Protein AF-A0A5B8NRB3-F1 (afdb_monomer_lite)

Organism: NCBI:txid522448

Secondary structure (DSSP, 8-state):
--HHHHHHHHHHTTS-HHHHHHHHHHHHH-S-EEHHHHHHTTSS-TT-TTHHHHHHHHHHTT--TTT-S-SEEEEE-TTS-EEEEE-TTS-HHHHHHHHHHHTT--HHHHHHHHHHHHHHHHHHHHHHHHHHHHHH-

pLDDT: mean 79.6, std 10.53, range [50.25, 93.44]

Radius of gyration: 18.31 Å; chains: 1; bounding box: 35×54×42 Å

Foldseek 3Di:
DDPLLVVLLVLLLVDDLLLLLLLLVQQVVVDKDFPVRCPVVPNDDNPDPCPVVSLVCQQPRPPPVPRDNGQKDWDQDPVSTIIIHGDPSHHSVSSVSSNCVNVVPDPVNVVVVVVVVVVVVVVVVVVVVVVVVVVVD

Sequence (137 aa):
MTNNEKNHVHLLEQLNFRELRVLEAIASQGESVTADWLEKNQIFPYQDPTQNKLLRKLCNLLQNPADFPFLLRQRTGENGKFIYWINPVISLNSINLAISKKMGLSEEDQLTQKNSQQQLIIEKLEEVKTLVKTYLE

Structure (mmCIF, N/CA/C/O backbone):
data_AF-A0A5B8NRB3-F1
#
_entry.id   AF-A0A5B8NRB3-F1
#
loop_
_atom_site.group_PDB
_atom_site.id
_atom_site.type_symbol
_atom_site.label_atom_id
_atom_site.label_alt_id
_atom_site.label_comp_id
_atom_site.label_asym_id
_atom_site.label_entity_id
_atom_site.label_seq_id
_atom_site.pdbx_PDB_ins_code
_atom_site.Cartn_x
_atom_site.Cartn_y
_atom_site.Cartn_z
_atom_site.occupancy
_atom_site.B_iso_or_equiv
_atom_site.auth_seq_id
_atom_site.auth_comp_id
_atom_site.auth_asym_id
_atom_site.auth_atom_id
_atom_site.pdbx_PDB_model_num
ATOM 1 N N . MET A 1 1 ? -16.660 -10.695 7.326 1.00 55.53 1 MET A N 1
ATO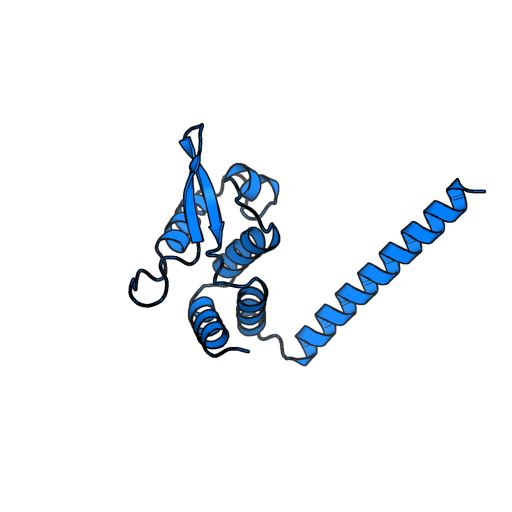M 2 C CA . MET A 1 1 ? -15.606 -11.029 6.346 1.00 55.53 1 MET A CA 1
ATOM 3 C C . MET A 1 1 ? -16.193 -11.907 5.263 1.00 55.53 1 MET A C 1
ATOM 5 O O . MET A 1 1 ? -16.698 -12.980 5.584 1.00 55.53 1 MET A O 1
ATOM 9 N N . THR A 1 2 ? -16.154 -11.460 4.013 1.00 65.50 2 THR A N 1
ATOM 10 C CA . THR A 1 2 ? -16.545 -12.293 2.862 1.00 65.50 2 THR A CA 1
ATOM 11 C C . THR A 1 2 ? -15.500 -13.397 2.615 1.00 65.50 2 THR A C 1
ATOM 13 O O . THR A 1 2 ? -14.350 -13.265 3.036 1.00 65.50 2 THR A O 1
ATOM 16 N N . ASN A 1 3 ? -15.865 -14.500 1.946 1.00 61.25 3 ASN A N 1
ATOM 17 C CA . ASN A 1 3 ? -14.899 -15.560 1.593 1.00 61.25 3 ASN A CA 1
ATOM 18 C C . ASN A 1 3 ? -13.735 -15.023 0.739 1.00 61.25 3 ASN A C 1
ATOM 20 O O . ASN A 1 3 ? -12.600 -15.463 0.906 1.00 61.25 3 ASN A O 1
ATOM 24 N N . ASN A 1 4 ? -13.994 -14.009 -0.090 1.00 63.75 4 ASN A N 1
ATOM 25 C CA . ASN A 1 4 ? -12.965 -13.332 -0.876 1.00 63.75 4 ASN A CA 1
ATOM 26 C C . ASN A 1 4 ? -11.986 -12.561 0.020 1.00 63.75 4 ASN A C 1
ATOM 28 O O . ASN A 1 4 ? -10.781 -12.731 -0.116 1.00 63.75 4 ASN A O 1
ATOM 32 N N . GLU A 1 5 ? -12.470 -11.808 1.013 1.00 64.50 5 GLU A N 1
ATOM 33 C CA . GLU A 1 5 ? -11.593 -11.118 1.974 1.00 64.50 5 GLU A CA 1
ATOM 34 C C . GLU A 1 5 ? -10.693 -12.083 2.756 1.00 64.50 5 GLU A C 1
ATOM 36 O O . GLU A 1 5 ? -9.523 -11.780 2.974 1.00 64.50 5 GLU A O 1
ATOM 41 N N . LYS A 1 6 ? -11.195 -13.263 3.143 1.00 70.50 6 LYS A N 1
ATOM 42 C CA . LYS A 1 6 ? -10.372 -14.283 3.819 1.00 70.50 6 LYS A CA 1
ATOM 43 C C . LYS A 1 6 ? -9.238 -14.787 2.922 1.00 70.50 6 LYS A C 1
ATOM 45 O O . LYS A 1 6 ? -8.104 -14.891 3.386 1.00 70.50 6 LYS A O 1
ATOM 50 N N . ASN A 1 7 ? -9.529 -15.035 1.644 1.00 73.50 7 ASN A N 1
ATOM 51 C CA . ASN A 1 7 ? -8.518 -15.428 0.662 1.00 73.50 7 ASN A CA 1
ATOM 52 C C . ASN A 1 7 ? -7.495 -14.305 0.431 1.00 73.50 7 ASN A C 1
ATOM 54 O O . ASN A 1 7 ? -6.297 -14.576 0.382 1.00 73.50 7 ASN A O 1
ATOM 58 N N . HIS A 1 8 ? -7.931 -13.040 0.369 1.00 76.62 8 HIS A N 1
ATOM 59 C CA . HIS A 1 8 ? -7.019 -11.899 0.229 1.00 76.62 8 HIS A CA 1
ATOM 60 C C . HIS A 1 8 ? -6.081 -11.773 1.429 1.00 76.62 8 HIS A C 1
ATOM 62 O O . HIS A 1 8 ? -4.881 -11.586 1.249 1.00 76.62 8 HIS A O 1
ATOM 68 N N . VAL A 1 9 ? -6.605 -11.904 2.651 1.00 78.56 9 VAL A N 1
ATOM 69 C CA . VAL A 1 9 ? -5.798 -11.830 3.876 1.00 78.56 9 VAL A CA 1
ATOM 70 C C . VAL A 1 9 ? -4.757 -12.952 3.910 1.00 78.56 9 VAL A C 1
ATOM 72 O O . VAL A 1 9 ? -3.589 -12.674 4.163 1.00 78.56 9 VAL A O 1
ATOM 75 N N . HIS A 1 10 ? -5.132 -14.188 3.570 1.00 81.25 10 HIS A N 1
ATOM 76 C CA . HIS A 1 10 ? -4.194 -15.317 3.517 1.00 81.25 10 HIS A CA 1
ATOM 77 C C . HIS A 1 10 ? -3.066 -15.111 2.485 1.00 81.25 10 HIS A C 1
ATOM 79 O O . HIS A 1 10 ? -1.918 -15.483 2.715 1.00 81.25 10 HIS A O 1
ATOM 85 N N . LEU A 1 11 ? -3.364 -14.488 1.343 1.00 79.69 11 LEU A N 1
ATOM 86 C CA . LEU A 1 11 ? -2.351 -14.138 0.342 1.00 79.69 11 LEU A CA 1
ATOM 87 C C . LEU A 1 11 ? -1.425 -13.015 0.831 1.00 79.69 11 LEU A C 1
ATOM 89 O O . LEU A 1 11 ? -0.211 -13.084 0.647 1.00 79.69 11 LEU A O 1
ATOM 93 N N . LEU A 1 12 ? -1.984 -11.999 1.489 1.00 85.62 12 LEU A N 1
ATOM 94 C CA . LEU A 1 12 ? -1.225 -10.891 2.068 1.00 85.62 12 LEU A CA 1
ATOM 95 C C . LEU A 1 12 ? -0.307 -11.360 3.211 1.00 85.62 12 LEU A C 1
ATOM 97 O O . LEU A 1 12 ? 0.795 -10.842 3.359 1.00 85.62 12 LEU A O 1
ATOM 101 N N . GLU A 1 13 ? -0.683 -12.395 3.964 1.00 84.88 13 GLU A N 1
ATOM 102 C CA . GLU A 1 13 ? 0.169 -13.003 5.001 1.00 84.88 13 GLU A CA 1
ATOM 103 C C . GLU A 1 13 ? 1.495 -13.575 4.454 1.00 84.88 13 GLU A C 1
ATOM 105 O O . GLU A 1 13 ? 2.490 -13.648 5.186 1.00 84.88 13 GLU A O 1
ATOM 110 N N . GLN A 1 14 ? 1.561 -13.918 3.161 1.00 83.25 14 GLN A N 1
ATOM 111 C CA . GLN A 1 14 ? 2.798 -14.382 2.516 1.00 83.25 14 GLN A CA 1
ATOM 112 C C . GLN A 1 14 ? 3.837 -13.262 2.348 1.00 83.25 14 GLN A C 1
ATOM 114 O O . GLN A 1 14 ? 5.037 -13.532 2.264 1.00 83.25 14 GLN A O 1
ATOM 119 N N . LEU A 1 15 ? 3.401 -12.001 2.322 1.00 85.94 15 LEU A N 1
ATOM 120 C CA . LEU A 1 15 ? 4.270 -10.838 2.165 1.00 85.94 15 LEU A CA 1
ATOM 121 C C . LEU A 1 15 ? 5.002 -10.510 3.457 1.00 85.94 15 LEU A C 1
ATOM 123 O O . LEU A 1 15 ? 4.453 -10.643 4.543 1.00 85.94 15 LEU A O 1
ATOM 127 N N . ASN A 1 16 ? 6.240 -10.034 3.388 1.00 87.88 16 ASN A N 1
ATOM 128 C CA . ASN A 1 16 ? 6.909 -9.537 4.587 1.00 87.88 16 ASN A CA 1
ATOM 129 C C . ASN A 1 16 ? 6.287 -8.215 5.079 1.00 87.88 16 ASN A C 1
ATOM 131 O O . ASN A 1 16 ? 5.507 -7.557 4.394 1.00 87.88 16 ASN A O 1
ATOM 135 N N . PHE A 1 17 ? 6.649 -7.819 6.296 1.00 85.00 17 PHE A N 1
ATOM 136 C CA . PHE A 1 17 ? 6.098 -6.620 6.921 1.00 85.00 17 PHE A CA 1
ATOM 137 C C . PHE A 1 17 ? 6.335 -5.347 6.089 1.00 85.00 17 PHE A C 1
ATOM 139 O O . PHE A 1 17 ? 5.437 -4.525 5.926 1.00 85.00 17 PHE A O 1
ATOM 146 N N . ARG A 1 18 ? 7.526 -5.210 5.498 1.00 86.00 18 ARG A N 1
ATOM 147 C CA . ARG A 1 18 ? 7.882 -4.063 4.656 1.00 86.00 18 ARG A CA 1
ATOM 148 C C . ARG A 1 18 ? 7.019 -3.991 3.394 1.00 86.00 18 ARG A C 1
ATOM 150 O O . ARG A 1 18 ? 6.574 -2.916 3.017 1.00 86.00 18 ARG A O 1
ATOM 157 N N . GLU A 1 19 ? 6.765 -5.130 2.764 1.00 88.50 19 GLU A N 1
ATOM 158 C CA . GLU A 1 19 ? 5.887 -5.256 1.598 1.00 88.50 19 GLU A CA 1
ATOM 159 C C . GLU A 1 19 ? 4.455 -4.839 1.929 1.00 88.50 19 GLU A C 1
ATOM 161 O O . GLU A 1 19 ? 3.860 -4.058 1.189 1.00 88.50 19 GLU A O 1
ATOM 166 N N . LEU A 1 20 ? 3.933 -5.288 3.072 1.00 88.62 20 LEU A N 1
ATOM 167 C CA . LEU A 1 20 ? 2.598 -4.914 3.530 1.00 88.62 20 LEU A CA 1
ATOM 168 C C . LEU A 1 20 ? 2.473 -3.415 3.818 1.00 88.62 20 LEU A C 1
ATOM 170 O O . LEU A 1 20 ? 1.494 -2.809 3.396 1.00 88.62 20 LEU A O 1
ATOM 174 N N . ARG A 1 21 ? 3.476 -2.799 4.456 1.00 88.06 21 ARG A N 1
ATOM 175 C CA . ARG A 1 21 ? 3.490 -1.347 4.720 1.00 88.06 21 ARG A CA 1
ATOM 176 C C . ARG A 1 21 ? 3.505 -0.512 3.442 1.00 88.06 21 ARG A C 1
ATOM 178 O O . ARG A 1 21 ? 2.870 0.536 3.389 1.00 88.06 21 ARG A O 1
ATOM 185 N N . VAL A 1 22 ? 4.196 -0.976 2.400 1.00 89.50 22 VAL A N 1
ATOM 186 C CA . VAL A 1 22 ? 4.166 -0.317 1.085 1.00 89.50 22 VAL A CA 1
ATOM 187 C C . VAL A 1 22 ? 2.770 -0.417 0.473 1.00 89.50 22 VAL A C 1
ATOM 189 O O . VAL A 1 22 ? 2.251 0.586 -0.006 1.00 89.50 22 VAL A O 1
ATOM 192 N N . LEU A 1 23 ? 2.138 -1.595 0.512 1.00 89.56 23 LEU A N 1
ATOM 193 C CA . LEU A 1 23 ? 0.776 -1.755 -0.004 1.00 89.56 23 LEU A CA 1
ATOM 194 C C . LEU A 1 23 ? -0.239 -0.917 0.780 1.00 89.56 23 LEU A C 1
ATOM 196 O O . LEU A 1 23 ? -1.111 -0.310 0.169 1.00 89.56 23 LEU A O 1
ATOM 200 N N . GLU A 1 24 ? -0.105 -0.851 2.104 1.00 90.50 24 GLU A N 1
ATOM 201 C CA . GLU A 1 24 ? -0.939 -0.026 2.980 1.00 90.50 24 GLU A CA 1
ATOM 202 C C . GLU A 1 24 ? -0.820 1.453 2.623 1.00 90.50 24 GLU A C 1
ATOM 204 O O . GLU A 1 24 ? -1.841 2.100 2.433 1.00 90.50 24 GLU A O 1
ATOM 209 N N . ALA A 1 25 ? 0.401 1.970 2.458 1.00 89.00 25 ALA A N 1
ATOM 210 C CA . ALA A 1 25 ? 0.624 3.371 2.113 1.00 89.00 25 ALA A CA 1
ATOM 211 C C . ALA A 1 25 ? 0.011 3.753 0.755 1.00 89.00 25 ALA A C 1
ATOM 213 O O . ALA A 1 25 ? -0.557 4.834 0.598 1.00 89.00 25 ALA A O 1
ATOM 214 N N . ILE A 1 26 ? 0.101 2.857 -0.233 1.00 89.94 26 ILE A N 1
ATOM 215 C CA . ILE A 1 26 ? -0.513 3.069 -1.551 1.00 89.94 26 ILE A CA 1
ATOM 216 C C . ILE A 1 26 ? -2.040 2.958 -1.445 1.00 89.94 26 ILE A C 1
ATOM 218 O O . ILE A 1 26 ? -2.755 3.777 -2.015 1.00 89.94 26 ILE A O 1
ATOM 222 N N . ALA A 1 27 ? -2.555 1.982 -0.691 1.00 88.44 27 ALA A N 1
ATOM 223 C CA . ALA A 1 27 ? -3.989 1.809 -0.463 1.00 88.44 27 ALA A CA 1
ATOM 224 C C . ALA A 1 27 ? -4.607 2.991 0.298 1.00 88.44 27 ALA A C 1
ATOM 226 O O . ALA A 1 27 ? -5.710 3.416 -0.037 1.00 88.44 27 ALA A O 1
ATOM 227 N N . SER A 1 28 ? -3.912 3.532 1.303 1.00 86.50 28 SER A N 1
ATOM 228 C CA . SER A 1 28 ? -4.393 4.640 2.133 1.00 86.50 28 SER A CA 1
ATOM 229 C C . SER A 1 28 ? -4.499 5.949 1.365 1.00 86.50 28 SER A C 1
ATOM 231 O O . SER A 1 28 ? -5.318 6.789 1.720 1.00 86.50 28 SER A O 1
ATOM 233 N N . GLN A 1 29 ? -3.699 6.117 0.308 1.00 87.44 29 GLN A N 1
ATOM 234 C CA . GLN A 1 29 ? -3.824 7.270 -0.578 1.00 87.44 29 GLN A CA 1
ATOM 235 C C . GLN A 1 29 ? -5.138 7.238 -1.373 1.00 87.44 29 GLN A C 1
ATOM 237 O O . GLN A 1 29 ? -5.610 8.284 -1.804 1.00 87.44 29 GLN A O 1
ATOM 242 N N . GLY A 1 30 ? -5.725 6.053 -1.591 1.00 77.81 30 GLY A N 1
ATOM 243 C CA . GLY A 1 30 ? -6.980 5.880 -2.332 1.00 77.81 30 GLY A CA 1
ATOM 244 C C . GLY A 1 30 ? -6.880 6.138 -3.840 1.00 77.81 30 GLY A C 1
ATOM 245 O O . GLY A 1 30 ? -7.833 5.881 -4.572 1.00 77.81 30 GLY A O 1
ATOM 246 N N . GLU A 1 31 ? -5.724 6.597 -4.319 1.00 82.94 31 GLU A N 1
ATOM 247 C CA . GLU A 1 31 ? -5.472 6.989 -5.701 1.00 82.94 31 GLU A CA 1
ATOM 248 C C . GLU A 1 31 ? -4.139 6.424 -6.210 1.00 82.94 31 GLU A C 1
ATOM 250 O O . GLU A 1 31 ? -3.375 5.776 -5.495 1.00 82.94 31 GLU A O 1
ATOM 255 N N . SER A 1 32 ? -3.860 6.657 -7.492 1.00 88.50 32 SER A N 1
ATOM 256 C CA . SER A 1 32 ? -2.590 6.262 -8.095 1.00 88.50 32 SER A CA 1
ATOM 257 C C . SER A 1 32 ? -1.431 7.120 -7.580 1.00 88.50 32 SER A C 1
ATOM 259 O O . SER A 1 32 ? -1.532 8.343 -7.553 1.00 88.50 32 SER A O 1
ATOM 261 N N . VAL A 1 33 ? -0.297 6.497 -7.254 1.00 89.38 33 VAL A N 1
ATO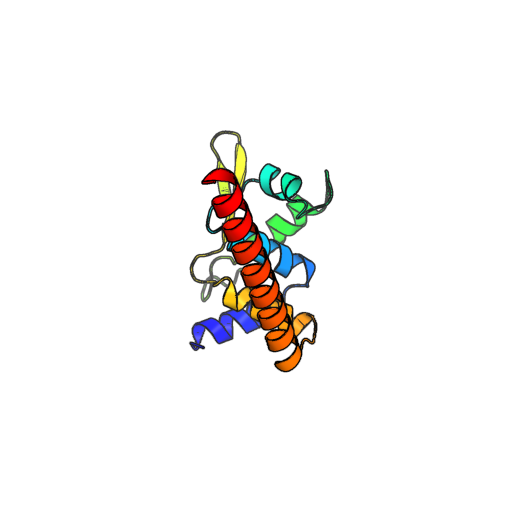M 262 C CA . VAL A 1 33 ? 0.901 7.176 -6.735 1.00 89.38 33 VAL A CA 1
ATOM 263 C C . VAL A 1 33 ? 2.082 7.081 -7.692 1.00 89.38 33 VAL A C 1
ATOM 265 O O . VAL A 1 33 ? 2.226 6.113 -8.438 1.00 89.38 33 VAL A O 1
ATOM 268 N N . THR A 1 34 ? 2.969 8.071 -7.659 1.00 88.62 34 THR A N 1
ATOM 269 C CA . THR A 1 34 ? 4.236 8.063 -8.405 1.00 88.62 34 THR A CA 1
ATOM 270 C C . THR A 1 34 ? 5.394 7.580 -7.528 1.00 88.62 34 THR A C 1
ATOM 272 O O . THR A 1 34 ? 5.294 7.563 -6.301 1.00 88.62 34 THR A O 1
ATOM 275 N N . ALA A 1 35 ? 6.523 7.213 -8.146 1.00 82.06 35 ALA A N 1
ATOM 276 C CA . ALA A 1 35 ? 7.755 6.913 -7.407 1.00 82.06 35 ALA A CA 1
ATOM 277 C C . ALA A 1 35 ? 8.198 8.094 -6.518 1.00 82.06 35 ALA A C 1
ATOM 279 O O . ALA A 1 35 ? 8.480 7.892 -5.340 1.00 82.06 35 ALA A O 1
ATOM 280 N N . ASP A 1 36 ? 8.141 9.320 -7.045 1.00 83.94 36 ASP A N 1
ATOM 281 C CA . ASP A 1 36 ? 8.466 10.545 -6.303 1.00 83.94 36 ASP A CA 1
ATOM 282 C C . ASP A 1 36 ? 7.573 10.728 -5.063 1.00 83.94 36 ASP A C 1
ATOM 284 O O . ASP A 1 36 ? 8.029 11.180 -4.014 1.00 83.94 36 ASP A O 1
ATOM 288 N N . TRP A 1 37 ? 6.286 10.368 -5.163 1.00 89.19 37 TRP A N 1
ATOM 289 C CA . TRP A 1 37 ? 5.367 10.426 -4.027 1.00 89.19 37 TRP A CA 1
ATOM 290 C C . TRP A 1 37 ? 5.780 9.439 -2.930 1.00 89.19 37 TRP A C 1
ATOM 292 O O . TRP A 1 37 ? 5.754 9.795 -1.753 1.00 89.19 37 TRP A O 1
ATOM 302 N N . LEU A 1 38 ? 6.208 8.227 -3.299 1.00 86.06 38 LEU A N 1
ATOM 303 C CA . LEU A 1 38 ? 6.670 7.215 -2.341 1.00 86.06 38 LEU A CA 1
ATOM 304 C C . LEU A 1 38 ? 7.928 7.671 -1.587 1.00 86.06 38 LEU A C 1
ATOM 306 O O . LEU A 1 38 ? 8.029 7.448 -0.381 1.00 86.06 38 LEU A O 1
ATOM 310 N N . GLU A 1 39 ? 8.854 8.340 -2.275 1.00 82.38 39 GLU A N 1
ATOM 311 C CA . GLU A 1 39 ? 10.057 8.919 -1.665 1.00 82.38 39 GLU A CA 1
ATOM 312 C C . GLU A 1 39 ? 9.709 10.099 -0.747 1.00 82.38 39 GLU A C 1
ATOM 314 O O . GLU A 1 39 ? 10.146 10.146 0.403 1.00 82.38 39 GLU A O 1
ATOM 319 N N . LYS A 1 40 ? 8.861 11.027 -1.215 1.00 84.31 40 LYS A N 1
ATOM 320 C CA . LYS A 1 40 ? 8.440 12.207 -0.441 1.00 84.31 40 LYS A CA 1
ATOM 321 C C . LYS A 1 40 ? 7.725 11.831 0.858 1.00 84.31 40 LYS A C 1
ATOM 323 O O . LYS A 1 40 ? 7.918 12.495 1.872 1.00 84.31 40 LYS A O 1
ATOM 328 N N . ASN A 1 41 ? 6.914 10.775 0.830 1.00 84.19 41 ASN A N 1
ATOM 329 C CA . ASN A 1 41 ? 6.180 10.285 1.999 1.00 84.19 41 ASN A CA 1
ATOM 330 C C . ASN A 1 41 ? 7.003 9.321 2.868 1.00 84.19 41 ASN A C 1
ATOM 332 O O . ASN A 1 41 ? 6.445 8.682 3.754 1.00 84.19 41 ASN A O 1
ATOM 336 N N . GLN A 1 42 ? 8.316 9.211 2.626 1.00 81.62 42 GLN A N 1
ATOM 337 C CA . GLN A 1 42 ? 9.237 8.380 3.409 1.00 81.62 42 GLN A CA 1
ATOM 338 C C . GLN A 1 42 ? 8.802 6.906 3.498 1.00 81.62 42 GLN A C 1
ATOM 340 O O . GLN A 1 42 ? 9.131 6.201 4.451 1.00 81.62 42 GLN A O 1
ATOM 345 N N . ILE A 1 43 ? 8.078 6.414 2.484 1.00 84.00 43 ILE A N 1
ATOM 346 C CA . ILE A 1 43 ? 7.720 4.990 2.371 1.00 84.00 43 ILE A CA 1
ATOM 347 C C . ILE A 1 43 ? 8.979 4.159 2.098 1.00 84.00 43 ILE A C 1
ATOM 349 O O . ILE A 1 43 ? 9.095 3.004 2.513 1.00 84.00 43 ILE A O 1
ATOM 353 N N . PHE A 1 44 ? 9.943 4.781 1.423 1.00 79.44 44 PHE A N 1
ATOM 354 C CA . PHE A 1 44 ? 11.296 4.290 1.239 1.00 79.44 44 PHE A CA 1
ATOM 355 C C . PHE A 1 44 ? 12.288 5.335 1.767 1.00 79.44 44 PHE A C 1
ATOM 357 O O . PHE A 1 44 ? 12.004 6.534 1.695 1.00 79.44 44 PHE A O 1
ATOM 364 N N . PRO A 1 45 ? 13.460 4.910 2.268 1.00 71.25 45 PRO A N 1
ATOM 365 C CA . PRO A 1 45 ? 14.599 5.801 2.445 1.00 71.25 45 PRO A CA 1
ATOM 366 C C . PRO A 1 45 ? 14.913 6.546 1.142 1.00 71.25 45 PRO A C 1
ATOM 368 O O . PRO A 1 45 ? 14.741 5.999 0.051 1.00 71.25 45 PRO A O 1
ATOM 371 N N . TYR A 1 46 ? 15.396 7.784 1.253 1.00 64.38 46 TYR A N 1
ATOM 372 C CA . TYR A 1 46 ? 15.798 8.571 0.088 1.00 64.38 46 TYR A CA 1
ATOM 373 C C . TYR A 1 46 ? 16.820 7.794 -0.758 1.00 64.38 46 TYR A C 1
ATOM 375 O O . TYR A 1 46 ? 17.818 7.311 -0.224 1.00 64.38 46 TYR A O 1
ATOM 383 N N . GLN A 1 47 ? 16.552 7.671 -2.063 1.00 68.31 47 GLN A N 1
ATOM 384 C CA . GLN A 1 47 ? 17.369 6.916 -3.025 1.00 68.31 47 GLN A CA 1
ATOM 385 C C . GLN A 1 47 ? 17.559 5.428 -2.686 1.00 68.31 47 GLN A C 1
ATOM 387 O O . GLN A 1 47 ? 18.606 4.854 -2.983 1.00 68.31 47 GLN A O 1
ATOM 392 N N . ASP A 1 48 ? 16.562 4.771 -2.088 1.00 73.31 48 ASP A N 1
ATOM 393 C CA . ASP A 1 48 ? 16.663 3.342 -1.807 1.00 73.31 48 ASP A CA 1
ATOM 394 C C . ASP A 1 48 ? 16.774 2.516 -3.114 1.00 73.31 48 ASP A C 1
ATOM 396 O O . ASP A 1 48 ? 15.794 2.385 -3.860 1.00 73.31 48 ASP A O 1
ATOM 400 N N . PRO A 1 49 ? 17.927 1.868 -3.390 1.00 74.69 49 PRO A N 1
ATOM 401 C CA . PRO A 1 49 ? 18.117 1.080 -4.610 1.00 74.69 49 PRO A CA 1
ATOM 402 C C . PRO A 1 49 ? 17.201 -0.153 -4.657 1.00 74.69 49 PRO A C 1
ATOM 404 O O . PRO A 1 49 ? 16.995 -0.760 -5.712 1.00 74.69 49 PRO A O 1
ATOM 407 N N . THR A 1 50 ? 16.629 -0.540 -3.516 1.00 80.88 50 THR A N 1
ATOM 408 C CA . THR A 1 50 ? 15.694 -1.654 -3.387 1.00 80.88 50 THR A CA 1
ATOM 409 C C . THR A 1 50 ? 14.251 -1.261 -3.686 1.00 80.88 50 THR A C 1
ATOM 411 O O . THR A 1 50 ? 13.449 -2.164 -3.921 1.00 80.88 50 THR A O 1
ATOM 414 N N . GLN A 1 51 ? 13.912 0.034 -3.775 1.00 82.69 51 GLN A N 1
ATOM 415 C CA . GLN A 1 51 ? 12.547 0.507 -4.041 1.00 82.69 51 GLN A CA 1
ATOM 416 C C . GLN A 1 51 ? 11.980 -0.082 -5.331 1.00 82.69 51 GLN A C 1
ATOM 418 O O . GLN A 1 51 ? 10.968 -0.781 -5.314 1.00 82.69 51 GLN A O 1
ATOM 423 N N . ASN A 1 52 ? 12.668 0.122 -6.455 1.00 81.50 52 ASN A N 1
ATOM 424 C CA . ASN A 1 52 ? 12.215 -0.386 -7.750 1.00 81.50 52 ASN A CA 1
ATOM 425 C C . ASN A 1 52 ? 12.170 -1.918 -7.785 1.00 81.50 52 ASN A C 1
ATOM 427 O O . ASN A 1 52 ? 11.284 -2.498 -8.412 1.00 81.50 52 ASN A O 1
ATOM 431 N N . LYS A 1 53 ? 13.094 -2.586 -7.083 1.00 85.50 53 LYS A N 1
ATOM 432 C CA . LYS A 1 53 ? 13.105 -4.048 -6.961 1.00 85.50 53 LYS A CA 1
ATOM 433 C C . LYS A 1 53 ? 11.893 -4.544 -6.169 1.00 85.50 53 LYS A C 1
ATOM 435 O O . LYS A 1 53 ? 11.263 -5.509 -6.591 1.00 85.50 53 LYS A O 1
ATOM 440 N N . LEU A 1 54 ? 11.551 -3.881 -5.065 1.00 86.81 54 LEU A N 1
ATOM 441 C CA . LEU A 1 54 ? 10.407 -4.216 -4.221 1.00 86.81 54 LEU A CA 1
ATOM 442 C C . LEU A 1 54 ? 9.085 -3.945 -4.942 1.00 86.81 54 LEU A C 1
ATOM 444 O O . LEU A 1 54 ? 8.223 -4.814 -4.968 1.00 86.81 54 LEU A O 1
ATOM 448 N N . LEU A 1 55 ? 8.946 -2.787 -5.589 1.00 86.88 55 LEU A N 1
ATOM 449 C CA . LEU A 1 55 ? 7.752 -2.437 -6.359 1.00 86.88 55 LEU A CA 1
ATOM 450 C C . LEU A 1 55 ? 7.555 -3.394 -7.535 1.00 86.88 55 LEU A C 1
ATOM 452 O O . LEU A 1 55 ? 6.458 -3.913 -7.718 1.00 86.88 55 LEU A O 1
ATOM 456 N N . ARG A 1 56 ? 8.623 -3.726 -8.275 1.00 84.31 56 ARG A N 1
ATOM 457 C CA . ARG A 1 56 ? 8.568 -4.745 -9.334 1.00 84.31 56 ARG A CA 1
ATOM 458 C C . ARG A 1 56 ? 8.205 -6.118 -8.776 1.00 84.31 56 ARG A C 1
ATOM 460 O O . ARG A 1 56 ? 7.433 -6.837 -9.401 1.00 84.31 56 ARG A O 1
ATOM 467 N N . LYS A 1 57 ? 8.741 -6.486 -7.608 1.00 84.81 57 LYS A N 1
ATOM 468 C CA . LYS A 1 57 ? 8.378 -7.728 -6.922 1.00 84.81 57 LYS A CA 1
ATOM 469 C C . LYS A 1 57 ? 6.886 -7.734 -6.586 1.00 84.81 57 LYS A C 1
ATOM 471 O O . LYS A 1 57 ? 6.232 -8.697 -6.944 1.00 84.81 57 LYS A O 1
ATOM 476 N N . LEU A 1 58 ? 6.342 -6.672 -5.989 1.00 84.81 58 LEU A N 1
ATOM 477 C CA . LEU A 1 58 ? 4.916 -6.540 -5.655 1.00 84.81 58 LEU A CA 1
ATOM 478 C C . LEU A 1 58 ? 4.007 -6.538 -6.893 1.00 84.81 58 LEU A C 1
ATOM 480 O O . LEU A 1 58 ? 2.920 -7.107 -6.845 1.00 84.81 58 LEU A O 1
ATOM 484 N N . CYS A 1 59 ? 4.469 -5.958 -8.004 1.00 82.56 59 CYS A N 1
ATOM 485 C CA . CYS A 1 59 ? 3.761 -6.002 -9.285 1.00 82.56 59 CYS A CA 1
ATOM 486 C C . CYS A 1 59 ? 3.777 -7.392 -9.929 1.00 82.56 59 CYS A C 1
ATOM 488 O O . CYS A 1 59 ? 2.915 -7.680 -10.741 1.00 82.56 59 CYS A O 1
ATOM 490 N N . ASN A 1 60 ? 4.746 -8.246 -9.588 1.00 77.94 60 ASN A N 1
ATOM 491 C CA . ASN A 1 60 ? 4.881 -9.605 -10.120 1.00 77.94 60 ASN A CA 1
ATOM 492 C C . ASN A 1 60 ? 4.489 -10.691 -9.108 1.00 77.94 60 ASN A C 1
ATOM 494 O O . 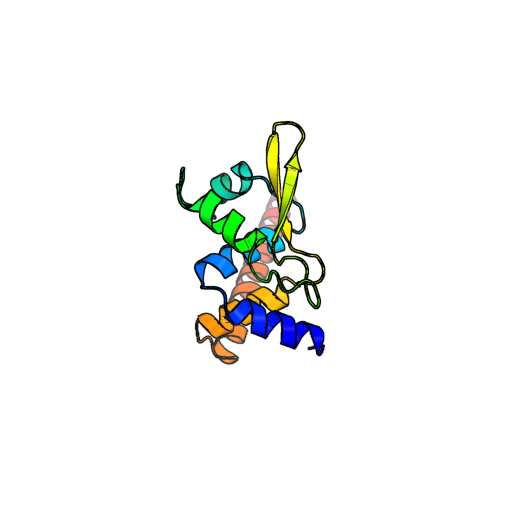ASN A 1 60 ? 4.521 -11.876 -9.432 1.00 77.94 60 ASN A O 1
ATOM 498 N N . LEU A 1 61 ? 4.164 -10.318 -7.872 1.00 71.06 61 LEU A N 1
ATOM 499 C CA . LEU A 1 61 ? 3.761 -11.26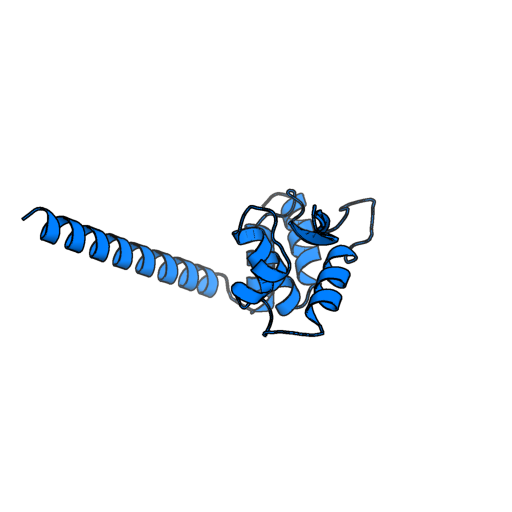4 -6.844 1.00 71.06 61 LEU A CA 1
ATOM 500 C C . LEU A 1 61 ? 2.328 -11.706 -7.133 1.00 71.06 61 LEU A C 1
ATOM 502 O O . LEU A 1 61 ? 1.478 -10.878 -7.463 1.00 71.06 61 LEU A O 1
ATOM 506 N N . LEU A 1 62 ? 2.079 -13.010 -6.991 1.00 57.19 62 LEU A N 1
ATOM 507 C CA . LEU A 1 62 ? 0.805 -13.666 -7.304 1.00 57.19 62 LEU A CA 1
ATOM 508 C C . LEU A 1 62 ? 0.462 -13.701 -8.803 1.00 57.19 62 LEU A C 1
ATOM 510 O O . LEU A 1 62 ? -0.671 -13.457 -9.199 1.00 57.19 62 LEU A O 1
ATOM 514 N N . GLN A 1 63 ? 1.422 -14.093 -9.646 1.00 52.00 63 GLN A N 1
ATOM 515 C CA . GLN A 1 63 ? 1.202 -14.492 -11.048 1.00 52.00 63 GLN A CA 1
ATOM 516 C C . GLN A 1 63 ? 0.392 -15.802 -11.192 1.00 52.00 63 GLN A C 1
ATOM 518 O O . GLN A 1 63 ? 0.671 -16.604 -12.078 1.00 52.00 63 GLN A O 1
ATOM 523 N N . ASN A 1 64 ? -0.602 -16.044 -10.332 1.00 53.25 64 ASN A N 1
ATOM 524 C CA . ASN A 1 64 ? -1.632 -17.046 -10.586 1.00 53.25 64 ASN A CA 1
ATOM 525 C C . ASN A 1 64 ? -2.810 -16.315 -11.258 1.00 53.25 64 ASN A C 1
ATOM 527 O O . ASN A 1 64 ? -3.647 -15.730 -10.565 1.00 53.25 64 ASN A O 1
ATOM 531 N N . PRO A 1 65 ? -2.867 -16.274 -12.605 1.00 50.25 65 PRO A N 1
ATOM 532 C CA . PRO A 1 65 ? -3.830 -15.456 -13.346 1.00 50.25 65 PRO A CA 1
ATOM 533 C C . PRO A 1 65 ? -5.288 -15.893 -13.151 1.00 50.25 65 PRO A C 1
ATOM 535 O O . PRO A 1 65 ? -6.187 -15.152 -13.535 1.00 50.25 65 PRO A O 1
ATOM 538 N N . ALA A 1 66 ? -5.519 -17.075 -12.572 1.00 52.22 66 ALA A N 1
ATOM 539 C CA . ALA A 1 66 ? -6.849 -17.633 -12.361 1.00 52.22 66 ALA A CA 1
ATOM 540 C C . ALA A 1 66 ? -7.624 -16.973 -11.207 1.00 52.22 66 ALA A C 1
ATOM 542 O O . ALA A 1 66 ? -8.848 -16.949 -11.272 1.00 52.22 66 ALA A O 1
ATOM 543 N N . ASP A 1 67 ? -6.942 -16.393 -10.209 1.00 52.78 67 ASP A N 1
ATOM 544 C CA . ASP A 1 67 ? -7.620 -15.849 -9.023 1.00 52.78 67 ASP A CA 1
ATOM 545 C C . ASP A 1 67 ? -7.412 -14.340 -8.842 1.00 52.78 67 ASP A C 1
ATOM 547 O O . ASP A 1 67 ? -8.369 -13.639 -8.528 1.00 52.78 67 ASP A O 1
ATOM 551 N N . PHE A 1 68 ? -6.210 -13.793 -9.080 1.00 58.19 68 PHE A N 1
ATOM 552 C CA . PHE A 1 68 ? -5.933 -12.367 -8.845 1.00 58.19 68 PHE A CA 1
ATOM 553 C C . PHE A 1 68 ? -4.810 -11.830 -9.741 1.00 58.19 68 PHE A C 1
ATOM 555 O O . PHE A 1 68 ? -3.638 -12.030 -9.423 1.00 58.19 68 PHE A O 1
ATOM 562 N N . PRO A 1 69 ? -5.099 -11.075 -10.820 1.00 56.06 69 PRO A N 1
ATOM 563 C CA . PRO A 1 69 ? -4.050 -10.393 -11.564 1.00 56.06 69 PRO A CA 1
ATOM 564 C C . PRO A 1 69 ? -3.521 -9.220 -10.722 1.00 56.06 69 PRO A C 1
ATOM 566 O O . PRO A 1 69 ? -4.093 -8.128 -10.725 1.00 56.06 69 PRO A O 1
ATOM 569 N N . PHE A 1 70 ? -2.424 -9.483 -10.008 1.00 68.19 70 PHE A N 1
ATOM 570 C CA . PHE A 1 70 ? -1.524 -8.537 -9.337 1.00 68.19 70 PHE A CA 1
ATOM 571 C C . PHE A 1 70 ? -2.116 -7.757 -8.147 1.00 68.19 70 PHE A C 1
ATOM 573 O O . PHE A 1 70 ? -3.153 -7.100 -8.258 1.00 68.19 70 PHE A O 1
ATOM 580 N N . LEU A 1 71 ? -1.416 -7.783 -7.000 1.00 77.94 71 LEU A N 1
ATOM 581 C CA . LEU A 1 71 ? -1.763 -6.974 -5.817 1.00 77.94 71 LEU A CA 1
ATOM 582 C C . LEU A 1 71 ? -1.558 -5.479 -6.089 1.00 77.94 71 LEU A C 1
ATOM 584 O O . LEU A 1 71 ? -2.415 -4.645 -5.793 1.00 77.94 71 LEU A O 1
ATOM 588 N N . LEU A 1 72 ? -0.406 -5.172 -6.684 1.00 86.19 72 LEU A N 1
ATOM 589 C CA . LEU A 1 72 ? 0.007 -3.843 -7.091 1.00 86.19 72 LEU A CA 1
ATOM 590 C C . LEU A 1 72 ? 0.016 -3.780 -8.614 1.00 86.19 72 LEU A C 1
ATOM 592 O O . LEU A 1 72 ? 0.626 -4.614 -9.278 1.00 86.19 72 LEU A O 1
ATOM 596 N N . ARG A 1 73 ? -0.655 -2.781 -9.172 1.00 85.56 73 ARG A N 1
ATOM 597 C CA . ARG A 1 73 ? -0.660 -2.509 -10.606 1.00 85.56 73 ARG A CA 1
ATOM 598 C C . ARG A 1 73 ? 0.295 -1.366 -10.909 1.00 85.56 73 ARG A C 1
ATOM 600 O O . ARG A 1 73 ? 0.482 -0.470 -10.088 1.00 85.56 73 ARG A O 1
ATOM 607 N N . GLN A 1 74 ? 0.885 -1.412 -12.097 1.00 88.69 74 GLN A N 1
ATOM 608 C CA . GLN A 1 74 ? 1.835 -0.422 -12.585 1.00 88.69 74 GLN A CA 1
ATOM 609 C C . GLN A 1 74 ? 1.476 -0.024 -14.016 1.00 88.69 74 GLN A C 1
ATOM 611 O O . GLN A 1 74 ? 1.121 -0.872 -14.835 1.00 88.69 74 GLN A O 1
ATOM 616 N N . ARG A 1 75 ? 1.605 1.264 -14.332 1.00 87.56 75 ARG A N 1
ATOM 617 C CA . ARG A 1 75 ? 1.592 1.781 -15.706 1.00 87.56 75 ARG A CA 1
ATOM 618 C C . ARG A 1 75 ? 2.668 2.835 -15.878 1.00 87.56 75 ARG A C 1
ATOM 620 O O . ARG A 1 75 ? 3.077 3.481 -14.915 1.00 87.56 75 ARG A O 1
ATOM 627 N N . THR A 1 76 ? 3.085 3.033 -17.115 1.00 87.88 76 THR A N 1
ATOM 628 C CA . THR A 1 76 ? 3.944 4.153 -17.493 1.00 87.88 76 THR A CA 1
ATOM 629 C C . THR A 1 76 ? 3.075 5.401 -17.661 1.00 87.88 76 THR A C 1
ATOM 631 O O . THR A 1 76 ? 2.096 5.371 -18.402 1.00 87.88 76 THR A O 1
ATOM 634 N N . GLY A 1 77 ? 3.386 6.470 -16.928 1.00 84.94 77 GLY A N 1
ATOM 635 C CA . GLY A 1 77 ? 2.746 7.781 -17.052 1.00 84.94 77 GLY A CA 1
ATOM 636 C C . GLY A 1 77 ? 3.343 8.633 -18.175 1.00 84.94 77 GLY A C 1
ATOM 637 O O . GLY A 1 77 ? 4.288 8.224 -18.848 1.00 84.94 77 GLY A O 1
ATOM 638 N N . GLU A 1 78 ? 2.824 9.852 -18.332 1.00 78.25 78 GLU A N 1
ATOM 639 C CA . GLU A 1 78 ? 3.107 10.750 -19.470 1.00 78.25 78 GLU A CA 1
ATOM 640 C C . GLU A 1 78 ? 4.587 11.149 -19.629 1.00 78.25 78 GLU A C 1
ATOM 642 O O . GLU A 1 78 ? 5.019 11.474 -20.727 1.00 78.25 78 GLU A O 1
ATOM 647 N N . ASN A 1 79 ? 5.397 11.031 -18.572 1.00 80.69 79 ASN A N 1
ATOM 648 C CA . ASN A 1 79 ? 6.827 11.374 -18.578 1.00 80.69 79 ASN A CA 1
ATOM 649 C C . ASN A 1 79 ? 7.754 10.150 -18.461 1.00 80.69 79 ASN A C 1
ATOM 651 O O . ASN A 1 79 ? 8.862 10.258 -17.938 1.00 80.69 79 ASN A O 1
ATOM 655 N N . GLY A 1 80 ? 7.278 8.952 -18.813 1.00 79.62 80 GLY A N 1
ATOM 656 C CA . GLY A 1 80 ? 8.035 7.707 -18.613 1.00 79.62 80 GLY A CA 1
ATOM 657 C C . GLY A 1 80 ? 8.156 7.275 -17.143 1.00 79.62 80 GLY A C 1
ATOM 658 O O . GLY A 1 80 ? 8.737 6.233 -16.846 1.00 79.62 80 GLY A O 1
ATOM 659 N N . LYS A 1 81 ? 7.586 8.051 -16.212 1.00 83.00 81 LYS A N 1
ATOM 660 C CA . LYS A 1 81 ? 7.548 7.734 -14.782 1.00 83.00 81 LYS A CA 1
ATOM 661 C C . LYS A 1 81 ? 6.519 6.648 -14.503 1.00 83.00 81 LYS A C 1
ATOM 663 O O . LYS A 1 81 ? 5.404 6.695 -15.018 1.00 83.00 81 LYS A O 1
ATOM 668 N N . PHE A 1 82 ? 6.869 5.697 -13.646 1.00 86.38 82 PHE A N 1
ATOM 669 C CA . PHE A 1 82 ? 5.931 4.669 -13.214 1.00 86.38 82 PHE A CA 1
ATOM 670 C C . PHE A 1 82 ? 4.890 5.227 -12.243 1.00 86.38 82 PHE A C 1
ATOM 672 O O . PHE A 1 82 ? 5.212 5.972 -11.314 1.00 86.38 82 PHE A O 1
ATOM 679 N N . ILE A 1 83 ? 3.647 4.817 -12.469 1.00 87.62 83 ILE A N 1
ATOM 680 C CA . ILE A 1 83 ? 2.486 5.095 -11.634 1.00 87.62 83 ILE A CA 1
ATOM 681 C C . ILE A 1 83 ? 1.988 3.761 -11.075 1.00 87.62 83 ILE A C 1
ATOM 683 O O . ILE A 1 83 ? 1.837 2.802 -11.836 1.00 87.62 83 ILE A O 1
ATOM 687 N N . TYR A 1 84 ? 1.717 3.715 -9.773 1.00 90.25 84 TYR A N 1
ATOM 688 C CA . TYR A 1 84 ? 1.335 2.519 -9.027 1.00 90.25 84 TYR A CA 1
ATOM 689 C C . TYR A 1 84 ? -0.037 2.680 -8.373 1.00 90.25 84 TYR A C 1
ATOM 691 O O . TYR A 1 84 ? -0.361 3.759 -7.886 1.00 90.25 84 TYR A O 1
ATOM 699 N N . TRP A 1 85 ? -0.836 1.616 -8.328 1.00 90.31 85 TRP A N 1
ATOM 700 C CA . TRP A 1 85 ? -2.102 1.596 -7.587 1.00 90.31 85 TRP A CA 1
ATOM 701 C C . TRP A 1 85 ? -2.456 0.180 -7.137 1.00 90.31 85 TRP A C 1
ATOM 703 O O . TRP A 1 85 ? -2.050 -0.803 -7.760 1.00 90.31 85 TRP A O 1
ATOM 713 N N . ILE A 1 86 ? -3.216 0.066 -6.051 1.00 88.19 86 ILE A N 1
ATOM 714 C CA . ILE A 1 86 ? -3.680 -1.227 -5.542 1.00 88.19 86 ILE A CA 1
ATOM 715 C C . ILE A 1 86 ? -4.831 -1.738 -6.406 1.00 88.19 86 ILE A C 1
ATOM 717 O O . ILE A 1 86 ? -5.672 -0.971 -6.877 1.00 88.19 86 ILE A O 1
ATOM 721 N N . ASN A 1 87 ? -4.863 -3.048 -6.643 1.00 83.31 87 ASN A N 1
ATOM 722 C CA . ASN A 1 87 ? -6.002 -3.673 -7.298 1.00 83.31 87 ASN A CA 1
ATOM 723 C C . ASN A 1 87 ? -7.266 -3.437 -6.445 1.00 83.31 87 ASN A C 1
ATOM 725 O O . ASN A 1 87 ? -7.266 -3.820 -5.276 1.00 83.31 87 ASN A O 1
ATOM 729 N N . PRO A 1 88 ? -8.340 -2.838 -6.997 1.00 78.69 88 PRO A N 1
ATOM 730 C CA . PRO A 1 88 ? -9.492 -2.368 -6.216 1.00 78.69 88 PRO A CA 1
ATOM 731 C C . PRO A 1 88 ? -10.230 -3.471 -5.447 1.00 78.69 88 PRO A C 1
ATOM 733 O O . PRO A 1 88 ? -11.006 -3.178 -4.543 1.00 78.69 88 PRO A O 1
ATOM 736 N N . VAL A 1 89 ? -9.995 -4.740 -5.783 1.00 77.62 89 VAL A N 1
ATOM 737 C CA . VAL A 1 89 ? -10.565 -5.885 -5.061 1.00 77.62 89 VAL A CA 1
ATOM 738 C C . VAL A 1 89 ? -9.898 -6.100 -3.687 1.00 77.62 89 VAL A C 1
ATOM 740 O O . VAL A 1 89 ? -10.471 -6.742 -2.807 1.00 77.62 89 VAL A O 1
ATOM 743 N N . ILE A 1 90 ? -8.706 -5.537 -3.463 1.00 80.31 90 ILE A N 1
ATOM 744 C CA . ILE A 1 90 ? -7.986 -5.600 -2.188 1.00 80.31 90 ILE A CA 1
ATOM 745 C C . ILE A 1 90 ? -8.345 -4.367 -1.368 1.00 80.31 90 ILE A C 1
ATOM 747 O O . ILE A 1 90 ? -7.974 -3.244 -1.705 1.00 80.31 90 ILE A O 1
ATOM 751 N N . SER A 1 91 ? -9.044 -4.582 -0.258 1.00 83.75 91 SER A N 1
ATOM 752 C CA . SER A 1 91 ? -9.386 -3.501 0.660 1.00 83.75 91 SER A CA 1
ATOM 753 C C . SER A 1 91 ? -8.213 -3.149 1.577 1.00 83.75 91 SER A C 1
ATOM 755 O O . SER A 1 91 ? -7.473 -4.028 2.027 1.00 83.75 91 SER A O 1
ATOM 757 N N . LEU A 1 92 ? -8.108 -1.867 1.941 1.00 86.06 92 LEU A N 1
ATOM 758 C CA . LEU A 1 92 ? -7.192 -1.394 2.987 1.00 86.06 92 LEU A CA 1
ATOM 759 C C . LEU A 1 92 ? -7.365 -2.194 4.292 1.00 86.06 92 LEU A C 1
ATOM 761 O O . LEU A 1 92 ? -6.388 -2.544 4.945 1.00 86.06 92 LEU A O 1
ATOM 765 N N . ASN A 1 93 ? -8.604 -2.571 4.625 1.00 86.12 93 ASN A N 1
ATOM 766 C CA . ASN A 1 93 ? -8.895 -3.408 5.787 1.00 86.12 93 ASN A CA 1
ATOM 767 C C . ASN A 1 93 ? -8.206 -4.783 5.708 1.00 86.12 93 ASN A C 1
ATOM 769 O O . ASN A 1 93 ? -7.644 -5.238 6.697 1.00 86.12 93 ASN A O 1
ATOM 773 N N . SER A 1 94 ? -8.192 -5.427 4.535 1.00 86.00 94 SER A N 1
ATOM 774 C CA . SER A 1 94 ? -7.516 -6.723 4.345 1.00 86.00 94 SER A CA 1
ATOM 775 C C . SER A 1 94 ? -6.000 -6.614 4.551 1.00 86.00 94 SER A C 1
ATOM 777 O O . SER A 1 94 ? -5.389 -7.509 5.131 1.00 86.00 94 SER A O 1
ATOM 779 N N . ILE A 1 95 ? -5.402 -5.499 4.121 1.00 87.69 95 ILE A N 1
ATOM 780 C CA . ILE A 1 95 ? -3.977 -5.204 4.325 1.00 87.69 95 ILE A CA 1
ATOM 781 C C . ILE A 1 95 ? -3.687 -5.004 5.812 1.00 87.69 95 ILE A C 1
ATOM 783 O O . ILE A 1 95 ? -2.795 -5.656 6.352 1.00 87.69 95 ILE A O 1
ATOM 787 N N . ASN A 1 96 ? -4.487 -4.183 6.492 1.00 87.44 96 ASN A N 1
ATOM 788 C CA . ASN A 1 96 ? -4.317 -3.908 7.918 1.00 87.44 96 ASN A CA 1
ATOM 789 C C . ASN A 1 96 ? -4.464 -5.175 8.764 1.00 87.44 96 ASN A C 1
ATOM 791 O O . ASN A 1 96 ? -3.671 -5.404 9.668 1.00 87.44 96 ASN A O 1
ATOM 795 N N . LEU A 1 97 ? -5.407 -6.052 8.421 1.00 86.50 97 LEU A N 1
ATOM 796 C CA . LEU A 1 97 ? -5.566 -7.345 9.086 1.00 86.50 97 LEU A CA 1
ATOM 797 C C . LEU A 1 97 ? -4.335 -8.247 8.916 1.00 86.50 97 LEU A C 1
ATOM 799 O O . LEU A 1 97 ? -3.898 -8.870 9.883 1.00 86.50 97 LEU A O 1
ATOM 803 N N . ALA A 1 98 ? -3.751 -8.305 7.716 1.00 86.94 98 ALA A N 1
ATOM 804 C CA . ALA A 1 98 ? -2.522 -9.062 7.480 1.00 86.94 98 ALA A CA 1
ATOM 805 C C . ALA A 1 98 ? -1.326 -8.476 8.256 1.00 86.94 98 ALA A C 1
ATOM 807 O O . ALA A 1 98 ? -0.522 -9.225 8.813 1.00 86.94 98 ALA A O 1
ATOM 808 N N . ILE A 1 99 ? -1.235 -7.145 8.350 1.00 86.69 99 ILE A N 1
ATOM 809 C CA . ILE A 1 99 ? -0.226 -6.438 9.152 1.00 86.69 99 ILE A CA 1
ATOM 810 C C . ILE A 1 99 ? -0.384 -6.762 10.636 1.00 86.69 99 ILE A C 1
ATOM 812 O O . ILE A 1 99 ? 0.592 -7.154 11.274 1.00 86.69 99 ILE A O 1
ATOM 816 N N . SER A 1 100 ? -1.595 -6.649 11.183 1.00 82.94 100 SER A N 1
ATOM 817 C CA . SER A 1 100 ? -1.845 -6.912 12.601 1.00 82.94 100 SER A CA 1
ATOM 818 C C . SER A 1 100 ? -1.496 -8.348 12.980 1.00 82.94 100 SER A C 1
ATOM 820 O O . SER A 1 100 ? -0.821 -8.568 13.984 1.00 82.94 100 SER A O 1
ATOM 822 N N . LYS A 1 101 ? -1.843 -9.321 12.129 1.00 84.12 101 LYS A N 1
ATOM 823 C CA . LYS A 1 101 ? -1.428 -10.717 12.318 1.00 84.12 101 LYS A CA 1
ATOM 824 C C . LYS A 1 101 ? 0.092 -10.887 12.281 1.00 84.12 101 LYS A C 1
ATOM 826 O O . LYS A 1 101 ? 0.640 -11.601 13.114 1.00 84.12 101 LYS A O 1
ATOM 831 N N . LYS A 1 102 ? 0.788 -10.213 11.355 1.00 83.94 102 LYS A N 1
ATOM 832 C CA . LYS A 1 102 ? 2.263 -10.230 11.260 1.00 83.94 102 LYS A CA 1
ATOM 833 C C . LYS A 1 102 ? 2.955 -9.621 12.471 1.00 83.94 102 LYS A C 1
ATOM 835 O O . LYS A 1 102 ? 4.036 -10.073 12.832 1.00 83.94 102 LYS A O 1
ATOM 840 N N . MET A 1 103 ? 2.355 -8.598 13.066 1.00 79.38 103 MET A N 1
ATOM 841 C CA . MET A 1 103 ? 2.852 -7.968 14.286 1.00 79.38 103 MET A CA 1
ATOM 842 C C . MET A 1 103 ? 2.543 -8.787 15.548 1.00 79.38 103 MET A C 1
ATOM 844 O O . MET A 1 103 ? 3.014 -8.424 16.619 1.00 79.38 103 MET A O 1
ATOM 848 N N . GLY A 1 104 ? 1.762 -9.870 15.442 1.00 74.25 104 GLY A N 1
ATOM 849 C CA . GLY A 1 104 ? 1.300 -10.630 16.603 1.00 74.25 104 GLY A CA 1
ATOM 850 C C . GLY A 1 104 ? 0.337 -9.840 17.491 1.00 74.25 104 GLY A C 1
ATOM 851 O O . GLY A 1 104 ? 0.187 -10.185 18.657 1.00 74.25 104 GLY A O 1
ATOM 852 N N . LEU A 1 105 ? -0.296 -8.789 16.954 1.00 62.41 105 LEU A N 1
ATOM 853 C CA . LEU A 1 105 ? -1.250 -7.973 17.698 1.00 62.41 105 LEU A CA 1
ATOM 854 C C . LEU A 1 105 ? -2.500 -8.809 17.962 1.00 62.41 105 LEU A C 1
ATOM 856 O O . LEU A 1 105 ? -3.197 -9.221 17.025 1.00 62.41 105 LEU A O 1
ATOM 860 N N . SER A 1 106 ? -2.770 -9.046 19.241 1.00 62.22 106 SER A N 1
ATOM 861 C CA . SER A 1 106 ? -4.013 -9.654 19.697 1.00 62.22 106 SER A CA 1
ATOM 862 C C . SER A 1 106 ? -5.210 -8.770 19.316 1.00 62.22 106 SER A C 1
ATOM 864 O O . SER A 1 106 ? -5.066 -7.588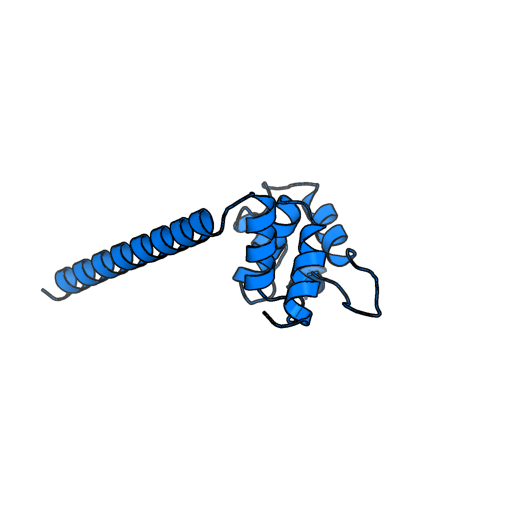 18.988 1.00 62.22 106 SER A O 1
ATOM 866 N N . GLU A 1 107 ? -6.424 -9.324 19.332 1.00 57.12 107 GLU A N 1
ATOM 867 C CA . GLU A 1 107 ? -7.638 -8.520 19.116 1.00 57.12 107 GLU A CA 1
ATOM 868 C C . GLU A 1 107 ? -7.759 -7.378 20.147 1.00 57.12 107 GLU A C 1
ATOM 870 O O . GLU A 1 107 ? -8.254 -6.304 19.806 1.00 57.12 107 GLU A O 1
ATOM 875 N N . GLU A 1 108 ? -7.219 -7.563 21.359 1.00 60.56 108 GLU A N 1
ATOM 876 C CA . GLU A 1 108 ? -7.083 -6.521 22.387 1.00 60.56 108 GLU A CA 1
ATOM 877 C C . GLU A 1 108 ? -6.116 -5.407 21.978 1.00 60.56 108 GLU A C 1
ATOM 879 O O . GLU A 1 108 ? -6.426 -4.228 22.168 1.00 60.56 108 GLU A O 1
ATOM 884 N N . ASP A 1 109 ? -4.986 -5.738 21.351 1.00 65.31 109 ASP A N 1
ATOM 885 C CA . ASP A 1 109 ? -4.028 -4.735 20.878 1.00 65.31 109 ASP A CA 1
ATOM 886 C C . ASP A 1 109 ? -4.601 -3.910 19.713 1.00 65.31 109 ASP A C 1
ATOM 888 O O . ASP A 1 109 ? -4.391 -2.698 19.633 1.00 65.31 109 ASP A O 1
ATOM 892 N N . GLN A 1 110 ? -5.396 -4.535 18.835 1.00 60.19 110 GLN A N 1
ATOM 893 C CA . GLN A 1 110 ? -6.106 -3.832 17.758 1.00 60.19 110 GLN A CA 1
ATOM 894 C C . GLN A 1 110 ? -7.204 -2.905 18.294 1.00 60.19 110 GLN A C 1
ATOM 896 O O . GLN A 1 110 ? -7.385 -1.796 17.779 1.00 60.19 110 GLN A O 1
ATOM 901 N N . LEU A 1 111 ? -7.941 -3.343 19.320 1.00 66.25 111 LEU A N 1
ATOM 902 C CA . LEU A 1 111 ? -8.931 -2.505 19.999 1.00 66.25 111 LEU A CA 1
ATOM 903 C C . LEU A 1 111 ? -8.254 -1.323 20.695 1.00 66.25 111 LEU A C 1
ATOM 905 O O . LEU A 1 111 ? -8.711 -0.189 20.567 1.00 66.25 111 LEU A O 1
ATOM 909 N N . THR A 1 112 ? -7.128 -1.579 21.361 1.00 69.44 112 THR A N 1
ATOM 910 C CA . THR A 1 112 ? -6.322 -0.556 22.032 1.00 69.44 112 THR A CA 1
ATOM 911 C C . THR A 1 112 ? -5.823 0.480 21.030 1.00 69.44 112 THR A C 1
ATOM 913 O O . THR A 1 112 ? -6.026 1.671 21.244 1.00 69.44 112 THR A O 1
ATOM 916 N N . GLN A 1 113 ? -5.284 0.058 19.881 1.00 66.25 113 GLN A N 1
ATOM 917 C CA . GLN A 1 113 ? -4.819 0.977 18.840 1.00 66.25 113 GLN A CA 1
ATOM 918 C C . GLN A 1 113 ? -5.956 1.823 18.242 1.00 66.25 113 GLN A C 1
ATOM 920 O O . GLN A 1 113 ? -5.792 3.032 18.062 1.00 66.25 113 GLN A O 1
ATOM 925 N N . LYS A 1 114 ? -7.124 1.221 17.965 1.00 74.06 114 LYS A N 1
ATOM 926 C CA . LYS A 1 114 ? -8.310 1.961 17.493 1.00 74.06 114 LYS A CA 1
ATOM 927 C C . LYS A 1 114 ? -8.793 2.981 18.519 1.00 74.06 114 LYS A C 1
ATOM 929 O O . LYS A 1 114 ? -9.105 4.109 18.141 1.00 74.06 114 LYS A O 1
ATOM 934 N N . ASN A 1 115 ? -8.811 2.609 19.796 1.00 74.25 115 ASN A N 1
ATOM 935 C CA . ASN A 1 115 ? -9.194 3.504 20.883 1.00 74.25 115 ASN A CA 1
ATOM 936 C C . ASN A 1 115 ? -8.191 4.656 21.029 1.00 74.25 115 ASN A C 1
ATOM 938 O O . ASN A 1 115 ? -8.604 5.807 21.127 1.00 74.25 115 ASN A O 1
ATOM 942 N N . SER A 1 116 ? -6.883 4.385 20.946 1.00 77.31 116 SER A N 1
ATOM 943 C CA . SER A 1 116 ? -5.853 5.432 20.950 1.00 77.31 116 SER A CA 1
ATOM 944 C C . SER A 1 116 ? -5.997 6.391 19.764 1.00 77.31 116 SER A C 1
ATOM 946 O O . SER A 1 116 ? -5.855 7.601 19.929 1.00 77.31 116 SER A O 1
ATOM 948 N N . GLN A 1 117 ? -6.328 5.880 18.574 1.00 77.88 117 GLN A N 1
ATOM 949 C CA . GLN A 1 117 ? -6.543 6.715 17.392 1.00 77.88 117 GLN A CA 1
ATOM 950 C C . GLN A 1 117 ? -7.826 7.556 17.496 1.00 77.88 117 GLN A C 1
ATOM 952 O O . GLN A 1 117 ? -7.817 8.724 17.115 1.00 77.88 117 GLN A O 1
ATOM 957 N N . GLN A 1 118 ? -8.914 7.004 18.045 1.00 85.88 118 GLN A N 1
ATOM 958 C CA . GLN A 1 118 ? -10.136 7.766 18.326 1.00 85.88 118 GLN A CA 1
ATOM 959 C C . GLN A 1 118 ? -9.904 8.860 19.373 1.00 85.88 118 GLN A C 1
ATOM 961 O O . GLN A 1 118 ? -10.371 9.980 19.176 1.00 85.88 118 GLN A O 1
ATOM 966 N N . GLN A 1 119 ? -9.140 8.572 20.430 1.00 80.12 119 GLN A N 1
ATOM 967 C CA . GLN A 1 119 ? -8.790 9.553 21.460 1.00 80.12 119 GLN A CA 1
ATOM 968 C C . GLN A 1 119 ? -8.033 10.747 20.859 1.00 80.12 119 GLN A C 1
ATOM 970 O O . GLN A 1 119 ? -8.384 11.894 21.121 1.00 80.12 119 GLN A O 1
ATOM 975 N N . LEU A 1 120 ? -7.059 10.477 19.984 1.00 87.62 120 LEU A N 1
ATOM 976 C CA . LEU A 1 120 ? -6.291 11.513 19.290 1.00 87.62 120 LEU A CA 1
ATOM 977 C C . LEU A 1 120 ? -7.169 12.370 18.362 1.00 87.62 120 LEU A C 1
ATOM 979 O O . LEU A 1 120 ? -6.979 13.580 18.262 1.00 87.62 120 LEU A O 1
ATOM 983 N N . ILE A 1 121 ? -8.142 11.758 17.677 1.00 89.00 121 ILE A N 1
ATOM 984 C CA . ILE A 1 121 ? -9.103 12.491 16.838 1.00 89.00 121 ILE A CA 1
ATOM 985 C C . ILE A 1 121 ? -9.972 13.413 17.700 1.00 89.00 121 ILE A C 1
ATOM 987 O O . ILE A 1 121 ? -10.180 14.565 17.325 1.00 89.00 121 ILE A O 1
ATOM 991 N N . ILE A 1 122 ? -10.463 12.930 18.846 1.00 91.38 122 ILE 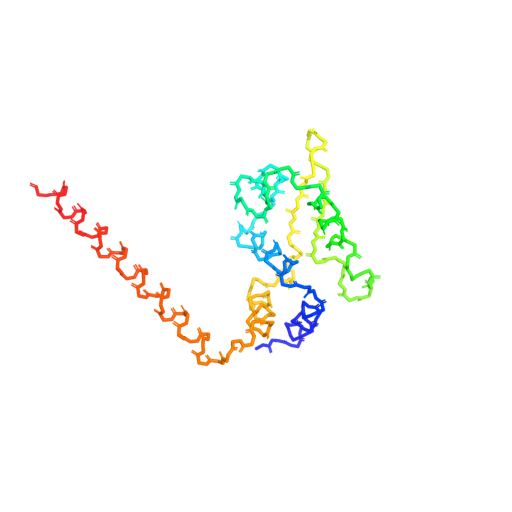A N 1
ATOM 992 C CA . ILE A 1 122 ? -11.271 13.730 19.778 1.00 91.38 122 ILE A CA 1
ATOM 993 C C . ILE A 1 122 ? -10.466 14.934 20.279 1.00 91.38 122 ILE A C 1
ATOM 995 O O . ILE A 1 122 ? -10.954 16.059 20.200 1.00 91.38 122 ILE A O 1
ATOM 999 N N . GLU A 1 123 ? -9.218 14.716 20.695 1.00 87.88 123 GLU A N 1
ATOM 1000 C CA . GLU A 1 123 ? -8.312 15.779 21.143 1.00 87.88 123 GLU A CA 1
ATOM 1001 C C . GLU A 1 123 ? -8.101 16.839 20.048 1.00 87.88 123 GLU A C 1
ATOM 1003 O O . GLU A 1 123 ? -8.268 18.035 20.288 1.00 87.88 123 GLU A O 1
ATOM 1008 N N . LYS A 1 124 ? -7.854 16.412 18.802 1.00 87.75 124 LYS A N 1
ATOM 1009 C CA . LYS A 1 124 ? -7.703 17.325 17.657 1.00 87.75 124 LYS A CA 1
ATOM 1010 C C . LYS A 1 124 ? -8.975 18.110 17.338 1.00 87.75 124 LYS A C 1
ATOM 1012 O O . LYS A 1 124 ? -8.895 19.286 16.984 1.00 87.75 124 LYS A O 1
ATOM 1017 N N . LEU A 1 125 ? -10.150 17.491 17.445 1.00 93.44 125 LEU A N 1
ATOM 1018 C CA . LEU A 1 125 ? -11.427 18.180 17.233 1.00 93.44 125 LEU A CA 1
ATOM 1019 C C . LEU A 1 125 ? -11.696 19.225 18.323 1.00 93.44 125 LEU A C 1
ATOM 1021 O O . LEU A 1 125 ? -12.245 20.290 18.034 1.00 93.44 125 LEU A O 1
ATOM 1025 N N . GLU A 1 126 ? -11.291 18.948 19.560 1.00 90.69 126 GLU A N 1
ATOM 1026 C CA . GLU A 1 126 ? -11.439 19.869 20.686 1.00 90.69 126 GLU A CA 1
ATOM 1027 C C . GLU A 1 126 ? -10.468 21.057 20.601 1.00 90.69 126 GLU A C 1
ATOM 1029 O O . GLU A 1 126 ? -10.873 22.204 20.822 1.00 90.69 126 GLU A O 1
ATOM 1034 N N . GLU A 1 127 ? -9.228 20.820 20.164 1.00 88.25 127 GLU A N 1
ATOM 1035 C CA . GLU A 1 127 ? -8.272 21.879 19.817 1.00 88.25 127 GLU A CA 1
ATOM 1036 C C . GLU A 1 127 ? -8.836 22.813 18.735 1.00 88.25 127 GLU A C 1
ATOM 1038 O O . GLU A 1 127 ? -8.834 24.034 18.902 1.00 88.25 127 GLU A O 1
ATOM 1043 N N . VAL A 1 128 ? -9.378 22.255 17.644 1.00 90.00 128 VAL A N 1
ATOM 1044 C CA . VAL A 1 128 ? -9.974 23.044 16.551 1.00 90.00 128 VAL A CA 1
ATOM 1045 C C . VAL A 1 128 ? -11.172 23.851 17.045 1.00 90.00 128 VAL A C 1
ATOM 1047 O O . VAL A 1 128 ? -11.289 25.033 16.728 1.00 90.00 128 VAL A O 1
ATOM 1050 N N . LYS A 1 129 ? -12.050 23.252 17.855 1.00 88.81 129 LYS A N 1
ATOM 1051 C CA . LYS A 1 129 ? -13.205 23.949 18.437 1.00 88.81 129 LYS A CA 1
ATOM 1052 C C . LYS A 1 129 ? -12.776 25.132 19.308 1.00 88.81 129 LYS A C 1
ATOM 1054 O O . LYS A 1 129 ? -13.387 26.198 19.234 1.00 88.81 129 LYS A O 1
ATOM 1059 N N . THR A 1 130 ? -11.733 24.948 20.113 1.00 86.19 130 THR A N 1
ATOM 1060 C CA . THR A 1 130 ? -11.169 26.004 20.964 1.00 86.19 130 THR A CA 1
ATOM 1061 C C . THR A 1 130 ? -10.601 27.133 20.114 1.00 86.19 130 THR A C 1
ATOM 1063 O O . THR A 1 130 ? -10.944 28.291 20.331 1.00 86.19 130 THR A O 1
ATOM 1066 N N . LEU A 1 131 ? -9.824 26.789 19.085 1.00 88.81 131 LEU A N 1
ATOM 1067 C CA . LEU A 1 131 ? -9.253 27.750 18.148 1.00 88.81 131 LEU A CA 1
ATOM 1068 C C . LEU A 1 131 ? -10.346 28.585 17.459 1.00 88.81 131 LEU A C 1
ATOM 1070 O O . LEU A 1 131 ? -10.264 29.808 17.424 1.00 88.81 131 LEU A O 1
ATOM 1074 N N . VAL A 1 132 ? -11.402 27.937 16.959 1.00 86.50 132 VAL A N 1
ATOM 1075 C CA . VAL A 1 132 ? -12.538 28.611 16.307 1.00 86.50 132 VAL A CA 1
ATOM 1076 C C . VAL A 1 132 ? -13.239 29.575 17.263 1.00 86.50 132 VAL A C 1
ATOM 1078 O O . VAL A 1 132 ? -13.603 30.672 16.852 1.00 86.50 132 VAL A O 1
ATOM 1081 N N . LYS A 1 133 ? -13.396 29.202 18.538 1.00 85.94 133 LYS A N 1
ATOM 1082 C CA . LYS A 1 133 ? -13.985 30.084 19.550 1.00 85.94 133 LYS A CA 1
ATOM 1083 C C . LYS A 1 133 ? -13.121 31.328 19.790 1.00 85.94 133 LYS A C 1
ATOM 1085 O O . LYS A 1 133 ? -13.659 32.423 19.830 1.00 85.94 133 LYS A O 1
ATOM 1090 N N . THR A 1 134 ? -11.802 31.168 19.874 1.00 83.56 134 THR A N 1
ATOM 1091 C CA . THR A 1 134 ? -10.856 32.281 20.068 1.00 83.56 134 THR A CA 1
ATOM 1092 C C . THR A 1 134 ? -10.825 33.269 18.900 1.00 83.56 134 THR A C 1
ATOM 1094 O O . THR A 1 134 ? -10.564 34.441 19.120 1.00 83.56 134 THR A O 1
ATOM 1097 N N . TYR A 1 135 ? -11.074 32.824 17.665 1.00 83.88 135 TYR A N 1
ATOM 1098 C CA . TYR A 1 135 ? -11.089 33.707 16.488 1.00 83.88 135 TYR A CA 1
ATOM 1099 C C . TYR A 1 135 ? -12.451 34.367 16.209 1.00 83.88 135 TYR A C 1
ATOM 1101 O O . TYR A 1 135 ? -12.533 35.230 15.335 1.00 83.88 135 TYR A O 1
ATOM 1109 N N . LEU A 1 136 ? -13.516 33.938 16.894 1.00 80.62 136 LEU A N 1
ATOM 1110 C CA . LEU A 1 136 ? -14.869 34.498 16.768 1.00 80.62 136 LEU A CA 1
ATOM 1111 C C . LEU A 1 136 ? -15.260 35.420 17.940 1.00 80.62 136 LEU A C 1
ATOM 1113 O O . LEU A 1 136 ? -16.318 36.046 17.867 1.00 80.62 136 LEU A O 1
ATOM 1117 N N . GLU A 1 137 ? -14.434 35.490 18.988 1.00 59.84 137 GLU A N 1
ATOM 1118 C CA . GLU A 1 137 ? -14.472 36.502 20.061 1.00 59.84 137 GLU A CA 1
ATOM 1119 C C . GLU A 1 137 ? -13.608 37.718 19.688 1.00 59.84 137 GLU A C 1
ATOM 1121 O O . GLU A 1 137 ? -14.045 38.852 19.992 1.00 59.84 137 GLU A O 1
#